Protein AF-A0A3D4IHC8-F1 (afdb_monomer)

Sequence (174 aa):
MIQITGTFLDEITHDIPSQNWGHREWTKDFDAMKAVGINTVILIRAGYDHHCTFDSVVLQKKRRMLPTYTDLVDIFLTEAERCDMQFYFGTYDSGKYWINGDYQAEADLNKAFCDEVMERYGHRKAFNGWYICHEINTFNNGMMQVYEDLSTHLRGLKQQPILISPYIKGVLQF

Structure (mmCIF, N/CA/C/O backbone):
data_AF-A0A3D4IHC8-F1
#
_entry.id   AF-A0A3D4IHC8-F1
#
loop_
_atom_site.group_PDB
_atom_site.id
_atom_site.type_symbol
_atom_site.label_atom_id
_atom_site.label_alt_id
_atom_site.label_comp_id
_atom_site.label_asym_id
_atom_site.label_entity_id
_atom_site.label_seq_id
_atom_site.pdbx_PDB_ins_code
_atom_site.Cartn_x
_atom_site.Cartn_y
_atom_site.Cartn_z
_atom_site.occupancy
_atom_site.B_iso_or_equiv
_atom_site.auth_seq_id
_atom_site.auth_comp_id
_atom_site.auth_asym_id
_atom_site.auth_atom_id
_atom_site.pdbx_PDB_model_num
ATOM 1 N N . MET A 1 1 ? 3.297 9.949 27.266 1.00 63.88 1 MET A N 1
ATOM 2 C CA . MET A 1 1 ? 3.787 8.699 26.646 1.00 63.88 1 MET A CA 1
ATOM 3 C C . MET A 1 1 ? 3.441 8.756 25.173 1.00 63.88 1 MET A C 1
ATOM 5 O O . MET A 1 1 ? 2.313 9.114 24.869 1.00 63.88 1 MET A O 1
ATOM 9 N N . ILE A 1 2 ? 4.397 8.476 24.288 1.00 70.94 2 ILE A N 1
ATOM 10 C CA . ILE A 1 2 ? 4.120 8.318 22.854 1.00 70.94 2 ILE A CA 1
ATOM 11 C C . ILE A 1 2 ? 3.472 6.940 22.685 1.00 70.94 2 ILE A C 1
ATOM 13 O O . ILE A 1 2 ? 4.008 5.957 23.193 1.00 70.94 2 ILE A O 1
ATOM 17 N N . GLN A 1 3 ? 2.304 6.886 22.051 1.00 91.56 3 GLN A N 1
ATOM 18 C CA . GLN A 1 3 ? 1.584 5.646 21.756 1.00 91.56 3 GLN A CA 1
ATOM 19 C C . GLN A 1 3 ? 1.727 5.323 20.270 1.00 91.56 3 GLN A C 1
ATOM 21 O O . GLN A 1 3 ? 1.702 6.225 19.435 1.00 91.56 3 GLN A O 1
ATOM 26 N N . ILE A 1 4 ? 1.877 4.039 19.948 1.00 96.31 4 ILE A N 1
ATOM 27 C CA . ILE A 1 4 ? 1.822 3.557 18.568 1.00 96.31 4 ILE A CA 1
ATOM 28 C C . ILE A 1 4 ? 0.350 3.538 18.157 1.00 96.31 4 ILE A C 1
ATOM 30 O O . ILE A 1 4 ? -0.455 2.858 18.784 1.00 96.31 4 ILE A O 1
ATOM 34 N N . THR A 1 5 ? 0.005 4.292 17.116 1.00 97.81 5 THR A N 1
ATOM 35 C CA . THR A 1 5 ? -1.372 4.396 16.602 1.00 97.81 5 THR A CA 1
ATOM 36 C C . THR A 1 5 ? -1.532 3.807 15.202 1.00 97.81 5 THR A C 1
ATOM 38 O O . THR A 1 5 ? -2.653 3.719 14.703 1.00 97.81 5 THR A O 1
ATOM 41 N N . GLY A 1 6 ? -0.430 3.409 14.564 1.00 97.94 6 GLY A N 1
ATOM 42 C CA . GLY A 1 6 ? -0.415 2.820 13.231 1.00 97.94 6 GLY A CA 1
ATOM 43 C C . GLY A 1 6 ? 0.404 1.538 13.183 1.00 97.94 6 GLY A C 1
ATOM 44 O O . GLY A 1 6 ? 1.422 1.440 13.868 1.00 97.94 6 GLY A O 1
ATOM 45 N N . THR A 1 7 ? -0.027 0.576 12.370 1.00 98.31 7 THR A N 1
ATOM 46 C CA . THR A 1 7 ? 0.720 -0.663 12.108 1.00 98.31 7 THR A CA 1
ATOM 47 C C . THR A 1 7 ? 0.671 -1.041 10.636 1.00 98.31 7 THR A C 1
ATOM 49 O O . THR A 1 7 ? -0.318 -0.781 9.948 1.00 98.31 7 THR A O 1
ATOM 52 N N . PHE A 1 8 ? 1.730 -1.692 10.164 1.00 98.19 8 PHE A N 1
ATOM 53 C CA . PHE A 1 8 ? 1.698 -2.383 8.885 1.00 98.19 8 PHE A CA 1
ATOM 54 C C . PHE A 1 8 ? 0.906 -3.689 8.991 1.00 98.19 8 PHE A C 1
ATOM 56 O O . PHE A 1 8 ? 0.906 -4.346 10.034 1.00 98.19 8 PHE A O 1
ATOM 63 N N . LEU A 1 9 ? 0.256 -4.047 7.888 1.00 97.75 9 LEU A N 1
ATOM 64 C CA . LEU A 1 9 ? -0.231 -5.383 7.577 1.00 97.75 9 LEU A CA 1
ATOM 65 C C . LEU A 1 9 ? 0.775 -5.964 6.578 1.00 97.75 9 LEU A C 1
ATOM 67 O O . LEU A 1 9 ? 0.885 -5.453 5.457 1.00 97.75 9 LEU A O 1
ATOM 71 N N . ASP A 1 10 ? 1.549 -6.966 6.999 1.00 95.00 10 ASP A N 1
ATOM 72 C CA . ASP A 1 10 ? 2.654 -7.522 6.205 1.00 95.00 10 ASP A CA 1
ATOM 73 C C . ASP A 1 10 ? 2.167 -8.509 5.136 1.00 95.00 10 ASP A C 1
ATOM 75 O O . ASP A 1 10 ? 2.468 -9.697 5.139 1.00 95.00 10 ASP A O 1
ATOM 79 N N . GLU A 1 11 ? 1.363 -7.988 4.217 1.00 91.81 11 GLU A N 1
ATOM 80 C CA . GLU A 1 11 ? 0.879 -8.681 3.033 1.00 91.81 11 GLU A CA 1
ATOM 81 C C . GLU A 1 11 ? 1.142 -7.768 1.822 1.00 91.81 11 GLU A C 1
ATOM 83 O O . GLU A 1 11 ? 0.801 -6.588 1.852 1.00 91.81 11 GLU A O 1
ATOM 88 N N . ILE A 1 12 ? 1.777 -8.210 0.740 1.00 87.94 12 ILE A N 1
ATOM 89 C CA . ILE A 1 12 ? 2.532 -9.457 0.591 1.00 87.94 12 ILE A CA 1
ATOM 90 C C . ILE A 1 12 ? 3.886 -9.326 1.294 1.00 87.94 12 ILE A C 1
ATOM 92 O O . ILE A 1 12 ? 4.666 -8.416 1.001 1.00 87.94 12 ILE A O 1
ATOM 96 N N . THR A 1 13 ? 4.174 -10.256 2.195 1.00 82.38 13 THR A N 1
ATOM 97 C CA . THR A 1 13 ? 5.447 -10.315 2.920 1.00 82.38 13 THR A CA 1
ATOM 98 C C . THR A 1 13 ? 6.660 -10.536 2.004 1.00 82.38 13 THR A C 1
ATOM 100 O O . THR A 1 13 ? 6.561 -11.180 0.957 1.00 82.38 13 THR A O 1
ATOM 103 N N . HIS A 1 14 ? 7.815 -9.997 2.401 1.00 80.06 14 HIS A N 1
ATOM 104 C CA . HIS A 1 14 ? 9.099 -10.226 1.729 1.00 80.06 14 HIS A CA 1
ATOM 105 C C . HIS A 1 14 ? 9.890 -11.349 2.421 1.00 80.06 14 HIS A C 1
ATOM 107 O O . HIS A 1 14 ? 10.424 -12.234 1.754 1.00 80.06 14 HIS A O 1
ATOM 113 N N . ASP A 1 15 ? 9.952 -11.336 3.753 1.00 81.50 15 ASP A N 1
ATOM 114 C CA . ASP A 1 15 ? 10.862 -12.169 4.547 1.00 81.50 15 ASP A CA 1
ATOM 115 C C . ASP A 1 15 ? 10.242 -12.752 5.833 1.00 81.50 15 ASP A C 1
ATOM 117 O O . ASP A 1 15 ? 10.896 -13.537 6.526 1.00 81.50 15 ASP A O 1
ATOM 121 N N . ILE A 1 16 ? 8.975 -12.449 6.135 1.00 79.69 16 ILE A N 1
ATOM 122 C CA . ILE A 1 16 ? 8.241 -12.999 7.281 1.00 79.69 16 ILE A CA 1
ATOM 123 C C . ILE A 1 16 ? 7.285 -14.090 6.774 1.00 79.69 16 ILE A C 1
ATOM 125 O O . ILE A 1 16 ? 6.430 -13.828 5.939 1.00 79.69 16 ILE A O 1
ATOM 129 N N . PRO A 1 17 ? 7.367 -15.345 7.248 1.00 77.38 17 PRO A N 1
ATOM 130 C CA . PRO A 1 17 ? 6.448 -16.387 6.795 1.00 77.38 17 PRO A CA 1
ATOM 131 C C . PRO A 1 17 ? 4.975 -16.020 7.035 1.00 77.38 17 PRO A C 1
ATOM 133 O O . PRO A 1 17 ? 4.599 -15.654 8.150 1.00 77.38 17 PRO A O 1
ATOM 136 N N . SER A 1 18 ? 4.131 -16.179 6.008 1.00 85.88 18 SER A N 1
ATOM 137 C CA . SER A 1 18 ? 2.688 -15.949 6.142 1.00 85.88 18 SER A CA 1
ATOM 138 C C . SER A 1 18 ? 2.081 -16.860 7.209 1.00 85.88 18 SER A C 1
ATOM 140 O O . SER A 1 18 ? 2.388 -18.054 7.294 1.00 85.88 18 SER A O 1
ATOM 142 N N . GLN A 1 19 ? 1.155 -16.306 7.991 1.00 87.06 19 GLN A N 1
ATOM 143 C CA . GLN A 1 19 ? 0.416 -17.060 9.001 1.00 87.06 19 GLN A CA 1
ATOM 144 C C . GLN A 1 19 ? -0.784 -17.839 8.428 1.00 87.06 19 GLN A C 1
ATOM 146 O O . GLN A 1 19 ? -1.447 -18.561 9.173 1.00 87.06 19 GLN A O 1
ATOM 151 N N . ASN A 1 20 ? -1.056 -17.736 7.117 1.00 87.94 20 ASN A N 1
ATOM 152 C CA . ASN A 1 20 ? -2.207 -18.352 6.436 1.00 87.94 20 ASN A CA 1
ATOM 153 C C . ASN A 1 20 ? -3.564 -17.960 7.053 1.00 87.94 20 ASN A C 1
ATOM 155 O O . ASN A 1 20 ? -4.462 -18.790 7.210 1.00 87.94 20 ASN A O 1
ATOM 159 N N . TRP A 1 21 ? -3.699 -16.694 7.447 1.00 93.88 21 TRP A N 1
ATOM 160 C CA . TRP A 1 21 ? -4.900 -16.172 8.092 1.00 93.88 21 TRP A CA 1
ATOM 161 C C . TRP A 1 21 ? -6.020 -15.886 7.092 1.00 93.88 21 TRP A C 1
ATOM 163 O O . TRP A 1 21 ? -5.795 -15.328 6.020 1.00 93.88 21 TRP A O 1
ATOM 173 N N . GLY A 1 22 ? -7.246 -16.255 7.470 1.00 92.50 22 GLY A N 1
ATOM 174 C CA . GLY A 1 22 ? -8.464 -15.872 6.762 1.00 92.50 22 GLY A CA 1
ATOM 175 C C . GLY A 1 22 ? -9.228 -14.782 7.512 1.00 92.50 22 GLY A C 1
ATOM 176 O O . GLY A 1 22 ? -8.719 -14.174 8.452 1.00 92.50 22 GLY A O 1
ATOM 177 N N . HIS A 1 23 ? -10.490 -14.571 7.129 1.00 95.94 23 HIS A N 1
ATOM 178 C CA . HIS A 1 23 ? -11.363 -13.568 7.753 1.00 95.94 23 HIS A CA 1
ATOM 179 C C . HIS A 1 23 ? -11.371 -13.653 9.284 1.00 95.94 23 HIS A C 1
ATOM 181 O O . HIS A 1 23 ? -11.191 -12.649 9.956 1.00 95.94 23 HIS A O 1
ATOM 187 N N . ARG A 1 24 ? -11.541 -14.856 9.849 1.00 97.56 24 ARG A N 1
ATOM 188 C CA . ARG A 1 24 ? -11.713 -15.035 11.298 1.00 97.56 24 ARG A CA 1
ATOM 189 C C . ARG A 1 24 ? -10.494 -14.579 12.096 1.00 97.56 24 ARG A C 1
ATOM 191 O O . ARG A 1 24 ? -10.649 -14.032 13.185 1.00 97.56 24 ARG A O 1
ATOM 198 N N . GLU A 1 25 ? -9.299 -14.876 11.605 1.00 98.25 25 GLU A N 1
ATOM 199 C CA . GLU A 1 25 ? -8.052 -14.497 12.257 1.00 98.25 25 GLU A CA 1
ATOM 200 C C . GLU A 1 25 ? -7.819 -12.987 12.122 1.00 98.25 25 GLU A C 1
ATOM 202 O O . GLU A 1 25 ? -7.573 -12.332 13.132 1.00 98.25 25 GLU A O 1
ATOM 207 N N . TRP A 1 26 ? -8.041 -12.416 10.933 1.00 97.94 26 TRP A N 1
ATOM 208 C CA . TRP A 1 26 ? -7.934 -10.970 10.717 1.00 97.94 26 TRP A CA 1
ATOM 209 C C . TRP A 1 26 ? -8.941 -10.156 11.533 1.00 97.94 26 TRP A C 1
ATOM 211 O O . TRP A 1 26 ? -8.553 -9.161 12.137 1.00 97.94 26 TRP A O 1
ATOM 221 N N . THR A 1 27 ? -10.199 -10.592 11.653 1.00 98.62 27 THR A N 1
ATOM 222 C CA . THR A 1 27 ? -11.189 -9.923 12.516 1.00 9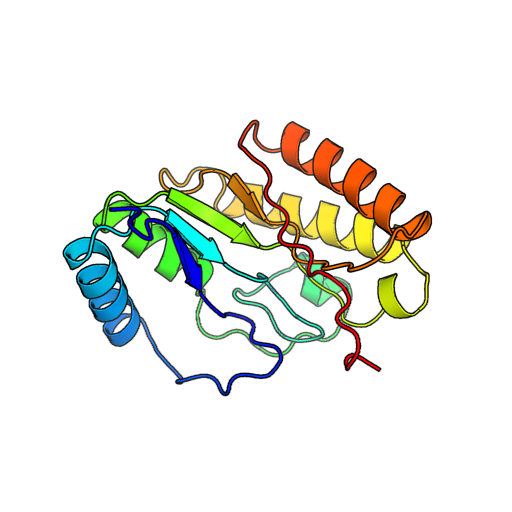8.62 27 THR A CA 1
ATOM 223 C C . THR A 1 27 ? -10.686 -9.827 13.961 1.00 98.62 27 THR A C 1
ATOM 225 O O . THR A 1 27 ? -10.764 -8.762 14.574 1.00 98.62 27 THR A O 1
ATOM 228 N N . LYS A 1 28 ? -10.118 -10.917 14.502 1.00 98.50 28 LYS A N 1
ATOM 229 C CA . LYS A 1 28 ? -9.566 -10.935 15.869 1.00 98.50 28 LYS A CA 1
ATOM 230 C C . LYS A 1 28 ? -8.364 -10.009 16.019 1.00 98.50 28 LYS A C 1
ATOM 232 O O . LYS A 1 28 ? -8.214 -9.383 17.066 1.00 98.50 28 LYS A O 1
ATOM 237 N N . ASP A 1 29 ? -7.517 -9.936 15.001 1.00 98.44 29 ASP A N 1
ATOM 238 C CA . ASP A 1 29 ? -6.330 -9.087 15.032 1.00 98.44 29 ASP A CA 1
ATOM 239 C C . ASP A 1 29 ? -6.712 -7.599 14.973 1.00 98.44 29 ASP A C 1
ATOM 241 O O . ASP A 1 29 ? -6.225 -6.800 15.771 1.00 98.44 29 ASP A O 1
ATOM 245 N N . PHE A 1 30 ? -7.697 -7.231 14.145 1.00 98.69 30 PHE A N 1
ATOM 246 C CA . PHE A 1 30 ? -8.264 -5.878 14.118 1.00 98.69 30 PHE A CA 1
ATOM 247 C C . PHE A 1 30 ? -8.967 -5.501 15.434 1.00 98.69 30 PHE A C 1
ATOM 249 O O . PHE A 1 30 ? -8.857 -4.355 15.880 1.00 98.69 30 PHE A O 1
ATOM 256 N N . ASP A 1 31 ? -9.650 -6.444 16.094 1.00 98.69 31 ASP A N 1
ATOM 257 C CA . ASP A 1 31 ? -10.208 -6.228 17.437 1.00 98.69 31 ASP A CA 1
ATOM 258 C C . ASP A 1 31 ? -9.100 -5.940 18.462 1.00 98.69 31 ASP A C 1
ATOM 260 O O . ASP A 1 31 ? -9.217 -5.012 19.270 1.00 98.69 31 ASP A O 1
ATOM 264 N N . ALA A 1 32 ? -8.000 -6.698 18.411 1.00 98.50 32 AL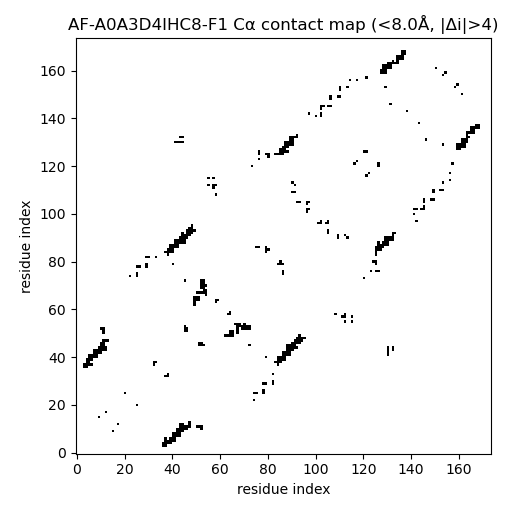A A N 1
ATOM 265 C CA . ALA A 1 32 ? -6.848 -6.500 19.285 1.00 98.50 32 ALA A CA 1
ATOM 266 C C . ALA A 1 32 ? -6.158 -5.150 19.026 1.00 98.50 32 ALA A C 1
ATOM 268 O O . ALA A 1 32 ? -5.892 -4.408 19.974 1.00 98.50 32 ALA A O 1
ATOM 269 N N . MET A 1 33 ? -5.942 -4.791 17.756 1.00 98.50 33 MET A N 1
ATOM 270 C CA . MET A 1 33 ? -5.428 -3.485 17.332 1.00 98.50 33 MET A CA 1
ATOM 271 C C . MET A 1 33 ? -6.291 -2.342 17.886 1.00 98.50 33 MET A C 1
ATOM 273 O O . MET A 1 33 ? -5.773 -1.411 18.509 1.00 98.50 33 MET A O 1
ATOM 277 N N . LYS A 1 34 ? -7.620 -2.427 17.729 1.00 98.31 34 LYS A N 1
ATOM 278 C CA . LYS A 1 34 ? -8.561 -1.424 18.250 1.00 98.31 34 LYS A CA 1
ATOM 279 C C . LYS A 1 34 ? -8.450 -1.293 19.769 1.00 98.31 34 LYS A C 1
ATOM 281 O O . LYS A 1 34 ? -8.416 -0.175 20.282 1.00 98.31 34 LYS A O 1
ATOM 286 N N . ALA A 1 35 ? -8.368 -2.417 20.484 1.00 97.94 35 ALA A N 1
ATOM 287 C CA . ALA A 1 35 ? -8.299 -2.448 21.943 1.00 97.94 35 ALA A CA 1
ATOM 288 C C . ALA A 1 35 ? -7.049 -1.751 22.509 1.00 97.94 35 ALA A C 1
ATOM 290 O O . ALA A 1 35 ? -7.109 -1.192 23.604 1.00 97.94 35 ALA A O 1
ATOM 291 N N . VAL A 1 36 ? -5.936 -1.747 21.766 1.00 97.12 36 VAL A N 1
ATOM 292 C CA . VAL A 1 36 ? -4.685 -1.080 22.176 1.00 97.12 36 VAL A CA 1
ATOM 293 C C . VAL A 1 36 ? -4.539 0.347 21.633 1.00 97.12 36 VAL A C 1
ATOM 295 O O . VAL A 1 36 ? -3.547 1.011 21.925 1.00 97.12 36 VAL A O 1
ATOM 298 N N . GLY A 1 37 ? -5.530 0.845 20.886 1.00 97.44 37 GLY A N 1
ATOM 299 C CA . GLY A 1 37 ? -5.568 2.225 20.391 1.00 97.44 37 GLY A CA 1
ATOM 300 C C . GLY A 1 37 ? -4.981 2.440 18.993 1.00 97.44 37 GLY A C 1
ATOM 301 O O . GLY A 1 37 ? -4.766 3.589 18.602 1.00 97.44 37 GLY A O 1
ATOM 302 N N . ILE A 1 38 ? -4.748 1.377 18.218 1.00 98.50 38 ILE A N 1
ATOM 303 C CA . ILE A 1 38 ? -4.419 1.504 16.792 1.00 98.50 38 ILE A CA 1
ATOM 304 C C . ILE A 1 38 ? -5.645 2.065 16.065 1.00 98.50 38 ILE A C 1
ATOM 306 O O . ILE A 1 38 ? -6.773 1.604 16.252 1.00 98.50 38 ILE A O 1
ATOM 310 N N . ASN A 1 39 ? -5.417 3.068 15.225 1.00 98.38 39 ASN A N 1
ATOM 311 C CA . ASN A 1 39 ? -6.442 3.698 14.398 1.00 98.38 39 ASN A CA 1
ATOM 312 C C . ASN A 1 39 ? -6.051 3.772 12.916 1.00 98.38 39 ASN A C 1
ATOM 314 O O . ASN A 1 39 ? -6.838 4.258 12.109 1.00 98.38 39 ASN A O 1
ATOM 318 N N . THR A 1 40 ? -4.850 3.312 12.561 1.00 98.81 40 THR A N 1
ATOM 319 C CA . THR A 1 40 ? -4.330 3.327 11.194 1.00 98.81 40 THR A CA 1
ATOM 320 C C . THR A 1 40 ? -3.712 1.975 10.863 1.00 98.81 40 THR A C 1
ATOM 322 O O . THR A 1 40 ? -2.873 1.468 11.606 1.00 98.81 40 THR A O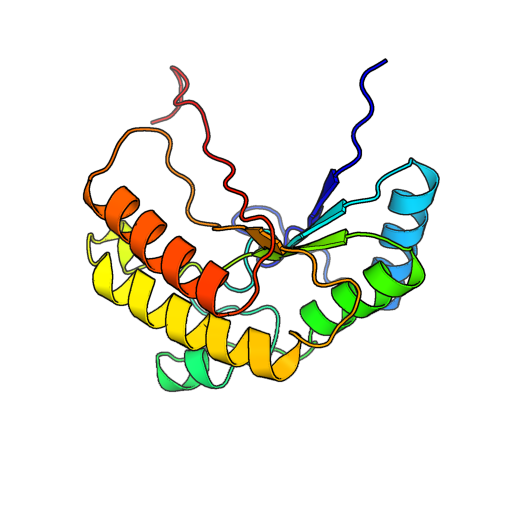 1
ATOM 325 N N . VAL A 1 41 ? -4.096 1.406 9.728 1.00 98.81 41 VAL A N 1
ATOM 326 C CA . VAL A 1 41 ? -3.508 0.182 9.183 1.00 98.81 41 VAL A CA 1
ATOM 327 C C . VAL A 1 41 ? -2.964 0.467 7.789 1.00 98.81 41 VAL A C 1
ATOM 329 O O . VAL A 1 41 ? -3.605 1.144 6.984 1.00 98.81 41 VAL A O 1
ATOM 332 N N . ILE A 1 42 ? -1.753 -0.006 7.514 1.00 98.81 42 ILE A N 1
ATOM 333 C CA . ILE A 1 42 ? -1.057 0.233 6.250 1.00 98.81 42 ILE A CA 1
ATOM 334 C C . ILE A 1 42 ? -0.764 -1.115 5.606 1.00 98.81 42 ILE A C 1
ATOM 336 O O . ILE A 1 42 ? 0.023 -1.893 6.135 1.00 98.81 42 ILE A O 1
ATOM 340 N N . LEU A 1 43 ? -1.373 -1.399 4.458 1.00 98.50 43 LEU A N 1
ATOM 341 C CA . LEU A 1 43 ? -0.959 -2.538 3.648 1.00 98.50 43 LEU A CA 1
ATOM 342 C C . LEU A 1 43 ? 0.453 -2.263 3.129 1.00 98.50 43 LEU A C 1
ATOM 344 O O . LEU A 1 43 ? 0.646 -1.262 2.445 1.00 98.50 43 LEU A O 1
ATOM 348 N N . ILE A 1 44 ? 1.435 -3.105 3.458 1.00 97.50 44 ILE A N 1
ATOM 349 C CA . ILE A 1 44 ? 2.831 -2.794 3.121 1.00 97.50 44 ILE A CA 1
ATOM 350 C C . ILE A 1 44 ? 3.081 -2.849 1.607 1.00 97.50 44 ILE A C 1
ATOM 352 O O . ILE A 1 44 ? 3.760 -1.986 1.065 1.00 97.50 44 ILE A O 1
ATOM 356 N N . ARG A 1 45 ? 2.498 -3.813 0.886 1.00 96.06 45 ARG A N 1
ATOM 357 C CA . ARG A 1 45 ? 2.550 -3.863 -0.584 1.00 96.06 45 ARG A CA 1
ATOM 358 C C . ARG A 1 45 ? 1.430 -4.735 -1.127 1.00 96.06 45 ARG A C 1
ATOM 360 O O . ARG A 1 45 ? 1.365 -5.920 -0.831 1.00 96.06 45 ARG A O 1
ATOM 367 N N . ALA A 1 46 ? 0.558 -4.201 -1.975 1.00 96.25 46 ALA A N 1
ATOM 368 C CA . ALA A 1 46 ? -0.552 -4.988 -2.520 1.00 96.25 46 ALA A CA 1
ATOM 369 C C . ALA A 1 46 ? -0.114 -6.081 -3.508 1.00 96.25 46 ALA A C 1
ATOM 371 O O . ALA A 1 46 ? -0.900 -6.947 -3.889 1.00 96.25 46 ALA A O 1
ATOM 372 N N . GLY A 1 47 ? 1.150 -6.092 -3.909 1.00 94.94 47 GLY A N 1
ATOM 373 C CA . GLY A 1 47 ? 1.751 -7.260 -4.524 1.00 94.94 47 GLY A CA 1
ATOM 374 C C . GLY A 1 47 ? 3.263 -7.163 -4.544 1.00 94.94 47 GLY A C 1
ATOM 375 O O . GLY A 1 47 ? 3.834 -6.075 -4.455 1.00 94.94 47 GLY A O 1
ATOM 376 N N . TYR A 1 48 ? 3.882 -8.330 -4.650 1.00 94.81 48 TYR A N 1
ATOM 377 C CA . TYR A 1 48 ? 5.321 -8.484 -4.743 1.00 94.81 48 TYR A CA 1
ATOM 378 C C . TYR A 1 48 ? 5.637 -9.575 -5.755 1.00 94.81 48 TYR A C 1
ATOM 380 O O . TYR A 1 48 ? 5.148 -10.703 -5.646 1.00 94.81 48 TYR A O 1
ATOM 388 N N . ASP A 1 49 ? 6.427 -9.226 -6.763 1.00 93.56 49 ASP A N 1
ATOM 389 C CA . ASP A 1 49 ? 6.780 -10.120 -7.856 1.00 93.56 49 ASP A CA 1
ATOM 390 C C . ASP A 1 49 ? 5.530 -10.768 -8.499 1.00 93.56 49 ASP A C 1
ATOM 392 O O . ASP A 1 49 ? 4.735 -10.080 -9.144 1.00 93.56 49 ASP A O 1
ATOM 396 N N . HIS A 1 50 ? 5.325 -12.078 -8.359 1.00 94.50 50 HIS A N 1
ATOM 397 C CA . HIS A 1 50 ? 4.182 -12.798 -8.935 1.00 94.50 50 HIS A CA 1
ATOM 398 C C . HIS A 1 50 ? 3.018 -13.039 -7.954 1.00 94.50 50 HIS A C 1
ATOM 400 O O . HIS A 1 50 ? 2.085 -13.772 -8.290 1.00 94.50 50 HIS A O 1
ATOM 406 N N . HIS A 1 51 ? 3.049 -12.420 -6.771 1.00 94.94 51 HIS A N 1
ATOM 407 C CA . HIS A 1 51 ? 1.990 -12.466 -5.760 1.00 94.94 51 HIS A CA 1
ATOM 408 C C . HIS A 1 51 ? 1.203 -11.150 -5.707 1.00 94.94 51 HIS A C 1
ATOM 410 O O . HIS A 1 51 ? 1.760 -10.073 -5.924 1.00 94.94 51 HIS A O 1
ATOM 416 N N . CYS A 1 52 ? -0.089 -11.226 -5.382 1.00 96.19 52 CYS A N 1
ATOM 417 C CA . CYS A 1 52 ? -0.954 -10.061 -5.191 1.00 96.19 52 CYS A CA 1
ATOM 418 C C . CYS A 1 52 ? -2.021 -10.345 -4.127 1.00 96.19 52 CYS A C 1
ATOM 420 O O . CYS A 1 52 ? -2.473 -11.483 -3.983 1.00 96.19 52 CYS A O 1
ATOM 422 N N . THR A 1 53 ? -2.425 -9.310 -3.393 1.00 96.94 53 THR A N 1
ATOM 423 C CA . THR A 1 53 ? -3.421 -9.368 -2.313 1.00 96.94 53 THR A CA 1
ATOM 424 C C . THR A 1 53 ? -4.857 -9.504 -2.814 1.00 96.94 53 THR A C 1
ATOM 426 O O . THR A 1 53 ? -5.751 -9.782 -2.021 1.00 96.94 53 THR A O 1
ATOM 429 N N . PHE A 1 54 ? -5.083 -9.339 -4.118 1.00 97.50 54 PHE A N 1
ATOM 430 C CA . PHE A 1 54 ? -6.355 -9.581 -4.793 1.00 97.50 54 PHE A CA 1
ATOM 431 C C . PHE A 1 54 ? -6.118 -10.032 -6.241 1.00 97.50 54 PHE A C 1
ATOM 433 O O . PHE A 1 54 ? -5.002 -9.965 -6.759 1.00 97.50 54 PHE A O 1
ATOM 440 N N . ASP A 1 55 ? -7.170 -10.492 -6.917 1.00 96.75 55 ASP A N 1
ATOM 441 C CA . ASP A 1 55 ? -7.070 -10.963 -8.300 1.00 96.75 55 ASP A CA 1
ATOM 442 C C . ASP A 1 55 ? -7.042 -9.792 -9.307 1.00 96.75 55 ASP A C 1
ATOM 444 O O . ASP A 1 55 ? -8.083 -9.350 -9.808 1.00 96.75 55 ASP A O 1
ATOM 448 N N . SER A 1 56 ? -5.849 -9.228 -9.541 1.00 97.62 56 SER A N 1
ATOM 449 C CA . SER A 1 56 ? -5.633 -8.068 -10.424 1.00 97.62 56 SER A CA 1
ATOM 450 C C . SER A 1 56 ? -5.585 -8.445 -11.905 1.00 97.62 56 SER A C 1
ATOM 452 O O . SER A 1 56 ? -4.685 -9.153 -12.366 1.00 97.62 56 SER A O 1
ATOM 454 N N . VAL A 1 57 ? -6.494 -7.866 -12.691 1.00 97.12 57 VAL A N 1
ATOM 455 C CA . VAL A 1 57 ? -6.539 -8.036 -14.149 1.00 97.12 57 VAL A CA 1
ATOM 456 C C . VAL A 1 57 ? -5.362 -7.322 -14.814 1.00 97.12 57 VAL A C 1
ATOM 458 O O . VAL A 1 57 ? -4.834 -7.802 -15.822 1.00 97.12 57 VAL A O 1
ATOM 461 N N . VAL A 1 58 ? -4.932 -6.179 -14.269 1.00 97.44 58 VAL A N 1
ATOM 462 C CA . VAL A 1 58 ? -3.790 -5.425 -14.802 1.00 97.44 58 VAL A CA 1
ATOM 463 C C . VAL A 1 58 ? -2.505 -6.240 -14.686 1.00 97.44 58 VAL A C 1
ATOM 465 O O . VAL A 1 58 ? -1.794 -6.400 -15.683 1.00 97.44 58 VAL A O 1
ATOM 468 N N . LEU A 1 59 ? -2.228 -6.807 -13.509 1.00 96.44 59 LEU A N 1
ATOM 469 C CA . LEU A 1 59 ? -1.019 -7.599 -13.289 1.00 96.44 59 LEU A CA 1
ATOM 470 C C . LEU A 1 59 ? -1.042 -8.906 -14.092 1.00 96.44 59 LEU A C 1
ATOM 472 O O . LEU A 1 59 ? -0.046 -9.226 -14.744 1.00 96.44 59 LEU A O 1
ATOM 476 N N . GLN A 1 60 ? -2.182 -9.608 -14.147 1.00 95.56 60 GLN A N 1
ATOM 477 C CA . GLN A 1 60 ? -2.340 -10.827 -14.957 1.00 95.56 60 GLN A CA 1
ATOM 478 C C . GLN A 1 60 ? -2.049 -10.606 -16.451 1.00 95.56 60 GLN A C 1
ATOM 480 O O . GLN A 1 60 ? -1.472 -11.471 -17.110 1.00 95.56 60 GLN A O 1
ATOM 485 N N . LYS A 1 61 ? -2.424 -9.446 -17.009 1.00 95.25 61 LYS A N 1
ATOM 486 C CA . LYS A 1 61 ? -2.130 -9.106 -18.415 1.00 95.25 61 LYS A CA 1
ATOM 487 C C . LYS A 1 61 ? -0.646 -8.847 -18.666 1.00 95.25 61 LYS A C 1
ATOM 489 O O . LYS A 1 61 ? -0.188 -8.972 -19.799 1.00 95.25 61 LYS A O 1
ATOM 494 N N . LYS A 1 62 ? 0.094 -8.429 -17.638 1.00 90.44 62 LYS A N 1
ATOM 495 C CA . LYS A 1 62 ? 1.500 -8.017 -17.745 1.00 90.44 62 LYS A CA 1
ATOM 496 C C . LYS A 1 62 ? 2.466 -9.152 -17.432 1.00 90.44 62 LYS A C 1
ATOM 498 O O . LYS A 1 62 ? 3.562 -9.177 -17.988 1.00 90.44 62 LYS A O 1
ATOM 503 N N . ARG A 1 63 ? 2.077 -10.089 -16.566 1.00 89.56 63 ARG A N 1
ATOM 504 C CA . ARG A 1 63 ? 2.894 -11.241 -16.179 1.00 89.56 63 ARG A CA 1
ATOM 505 C C . ARG A 1 63 ? 2.035 -12.393 -15.663 1.00 89.56 63 ARG A C 1
ATOM 507 O O . ARG A 1 63 ? 0.885 -12.219 -15.278 1.00 89.56 63 ARG A O 1
ATOM 514 N N . ARG A 1 64 ? 2.629 -13.585 -15.601 1.00 93.12 64 ARG A N 1
ATOM 515 C CA . ARG A 1 64 ? 1.999 -14.756 -14.984 1.00 93.12 64 ARG A CA 1
ATOM 516 C C . ARG A 1 64 ? 1.956 -14.579 -13.463 1.00 93.12 64 ARG A C 1
ATOM 518 O O . ARG A 1 64 ? 2.963 -14.808 -12.798 1.00 93.12 64 ARG A O 1
ATOM 525 N N . MET A 1 65 ? 0.802 -14.166 -12.952 1.00 95.81 65 MET A N 1
ATOM 526 C CA . MET A 1 65 ? 0.528 -14.088 -11.517 1.00 95.81 65 MET A CA 1
ATOM 527 C C . MET A 1 65 ? 0.154 -15.464 -10.965 1.00 95.81 65 MET A C 1
ATOM 529 O O . MET A 1 65 ? -0.406 -16.302 -11.682 1.00 95.81 65 MET A O 1
ATOM 533 N N . LEU A 1 66 ? 0.474 -15.704 -9.696 1.00 94.56 66 LEU A N 1
ATOM 534 C CA . LEU A 1 66 ? -0.106 -16.821 -8.961 1.00 94.56 66 LEU A CA 1
ATOM 535 C C . LEU A 1 66 ? -1.584 -16.545 -8.669 1.00 94.56 66 LEU A C 1
ATOM 537 O O . LEU A 1 66 ? -1.976 -15.384 -8.551 1.00 94.56 66 LEU A O 1
ATOM 541 N N . PRO A 1 67 ? -2.410 -17.598 -8.566 1.00 91.50 67 PRO A N 1
ATOM 542 C CA . PRO A 1 67 ? -3.819 -17.435 -8.254 1.00 91.50 67 PRO A CA 1
ATOM 543 C C . PRO A 1 67 ? -3.996 -16.847 -6.852 1.00 91.50 67 PRO A C 1
ATOM 545 O O . PRO A 1 67 ? -3.463 -17.380 -5.875 1.00 91.50 67 PRO A O 1
ATOM 548 N N . THR A 1 68 ? -4.797 -15.789 -6.764 1.00 92.12 68 THR A N 1
ATOM 549 C CA . THR A 1 68 ? -5.222 -15.199 -5.496 1.00 92.12 68 THR A CA 1
ATOM 550 C C . THR A 1 68 ? -6.636 -15.675 -5.180 1.00 92.12 68 THR A C 1
ATOM 552 O O . THR A 1 68 ? -7.586 -15.345 -5.882 1.00 92.12 68 THR A O 1
ATOM 555 N N . TYR A 1 69 ? -6.777 -16.487 -4.132 1.00 90.56 69 TYR A N 1
ATOM 556 C CA . TYR A 1 69 ? -8.063 -17.093 -3.754 1.00 90.56 69 TYR A CA 1
ATOM 557 C C . TYR A 1 69 ? -8.891 -16.232 -2.796 1.00 90.56 69 TYR A C 1
ATOM 559 O O . TYR A 1 69 ? -10.096 -16.437 -2.673 1.00 90.56 69 TYR A O 1
ATOM 567 N N . THR A 1 70 ? -8.241 -15.283 -2.126 1.00 94.25 70 THR A N 1
ATOM 568 C CA . THR A 1 70 ? -8.848 -14.408 -1.126 1.00 94.25 70 THR A CA 1
ATOM 569 C C . THR A 1 70 ? -8.478 -12.974 -1.452 1.00 94.25 70 THR A C 1
ATOM 571 O O . THR A 1 70 ? -7.299 -12.665 -1.595 1.00 94.25 70 THR A O 1
ATOM 574 N N . ASP A 1 71 ? -9.477 -12.103 -1.540 1.00 97.31 71 ASP A N 1
ATOM 575 C CA . ASP A 1 71 ? -9.265 -10.665 -1.656 1.00 97.31 71 ASP A CA 1
ATOM 576 C C . ASP A 1 71 ? -8.956 -10.084 -0.269 1.00 97.31 71 ASP A C 1
ATOM 578 O O . ASP A 1 71 ? -9.850 -9.738 0.502 1.00 97.31 71 ASP A O 1
ATOM 582 N N . LEU A 1 72 ? -7.670 -10.025 0.077 1.00 97.69 72 LEU A N 1
ATOM 583 C CA . LEU A 1 72 ? -7.216 -9.483 1.357 1.00 97.69 72 LEU A CA 1
ATOM 584 C C . LEU A 1 72 ? -7.507 -7.983 1.470 1.00 97.69 72 LEU A C 1
ATOM 586 O O . LEU A 1 72 ? -7.741 -7.491 2.570 1.00 97.69 72 LEU A O 1
ATOM 590 N N . VAL A 1 73 ? -7.533 -7.252 0.351 1.00 98.38 73 VAL A N 1
ATOM 591 C CA . VAL A 1 73 ? -7.840 -5.815 0.349 1.00 98.38 73 VAL A CA 1
ATOM 592 C C . VAL A 1 73 ? -9.281 -5.589 0.792 1.00 98.38 73 VAL A C 1
ATOM 594 O O . VAL A 1 73 ? -9.531 -4.722 1.631 1.00 98.38 73 VAL A O 1
ATOM 597 N N . ASP A 1 74 ? -10.219 -6.398 0.297 1.00 98.44 74 ASP A N 1
ATOM 598 C CA . ASP A 1 74 ? -11.613 -6.337 0.733 1.00 98.44 74 ASP A CA 1
ATOM 599 C C . ASP A 1 74 ? -11.781 -6.696 2.219 1.00 98.44 74 ASP A C 1
ATOM 601 O O . ASP A 1 74 ? -12.525 -6.017 2.936 1.00 98.44 74 ASP A O 1
ATOM 605 N N . ILE A 1 75 ? -11.038 -7.695 2.713 1.00 98.31 75 ILE A N 1
ATOM 606 C CA . ILE A 1 75 ? -10.999 -8.031 4.146 1.00 98.31 75 ILE A CA 1
ATOM 607 C C . ILE A 1 75 ? -10.523 -6.829 4.958 1.00 98.31 75 ILE A C 1
ATOM 609 O O . ILE A 1 75 ? -11.214 -6.399 5.880 1.00 98.31 75 ILE A O 1
ATOM 613 N N . PHE A 1 76 ? -9.372 -6.256 4.609 1.00 98.69 76 PHE A N 1
ATOM 614 C CA . PHE A 1 76 ? -8.778 -5.163 5.375 1.00 98.69 76 PHE A CA 1
ATOM 615 C C . PHE A 1 76 ? -9.629 -3.903 5.354 1.00 98.69 76 PHE A C 1
ATOM 617 O O . PHE A 1 76 ? -9.774 -3.260 6.389 1.00 98.69 76 PHE A O 1
ATOM 624 N N . LEU A 1 77 ? -10.238 -3.561 4.218 1.00 98.81 77 LEU A N 1
ATOM 625 C CA . LEU A 1 77 ? -11.152 -2.424 4.135 1.00 98.81 77 LEU A CA 1
ATOM 626 C C . LEU A 1 77 ? -12.423 -2.663 4.954 1.00 98.81 77 LEU A C 1
ATOM 628 O O . LEU A 1 77 ? -12.855 -1.757 5.662 1.00 98.81 77 LEU A O 1
ATOM 632 N N . THR A 1 78 ? -12.991 -3.873 4.913 1.00 98.69 78 THR A N 1
ATOM 633 C CA . THR A 1 78 ? -14.165 -4.235 5.725 1.00 98.69 78 THR A CA 1
ATOM 634 C C . THR A 1 78 ? -13.868 -4.129 7.218 1.00 98.69 78 THR A C 1
ATOM 636 O O . THR A 1 78 ? -14.627 -3.508 7.964 1.00 98.69 78 THR A O 1
ATOM 639 N N . GLU A 1 79 ? -12.753 -4.706 7.664 1.00 98.75 79 GLU A N 1
ATOM 640 C CA . GLU A 1 79 ? -12.358 -4.684 9.072 1.00 98.75 79 GLU A CA 1
ATOM 641 C C . GLU A 1 79 ? -11.947 -3.278 9.526 1.00 98.75 79 GLU A C 1
ATOM 643 O O . GLU A 1 79 ? -12.313 -2.857 10.624 1.00 98.75 79 GLU A O 1
ATOM 648 N N . ALA A 1 80 ? -11.282 -2.497 8.669 1.00 98.81 80 ALA A N 1
ATOM 649 C CA . ALA A 1 80 ? -10.971 -1.100 8.953 1.00 98.81 80 ALA A CA 1
ATOM 650 C C . ALA A 1 80 ? -12.244 -0.252 9.095 1.00 98.81 80 ALA A C 1
ATOM 652 O O . ALA A 1 80 ? -12.344 0.537 10.030 1.00 98.81 80 ALA A O 1
ATOM 653 N N . GLU A 1 81 ? -13.255 -0.442 8.242 1.00 98.75 81 GLU A N 1
ATOM 654 C CA . GLU A 1 81 ? -14.550 0.237 8.384 1.00 98.75 81 GLU A CA 1
ATOM 655 C C . GLU A 1 81 ? -15.263 -0.163 9.683 1.00 98.75 81 GLU A C 1
ATOM 657 O O . GLU A 1 81 ? -15.753 0.708 10.407 1.00 98.75 81 GLU A O 1
ATOM 662 N N . ARG A 1 82 ? -15.283 -1.462 10.015 1.00 98.69 82 ARG A N 1
ATOM 663 C CA . ARG A 1 82 ? -15.887 -1.986 11.252 1.00 98.69 82 ARG A CA 1
ATOM 664 C C . ARG A 1 82 ? -15.207 -1.429 12.502 1.00 98.69 82 ARG A C 1
ATOM 666 O O . ARG A 1 82 ? -15.881 -1.091 13.475 1.00 98.69 82 ARG A O 1
ATOM 673 N N . CYS A 1 83 ? -13.882 -1.327 12.470 1.00 98.62 83 CYS A N 1
ATOM 674 C CA . CYS A 1 83 ? -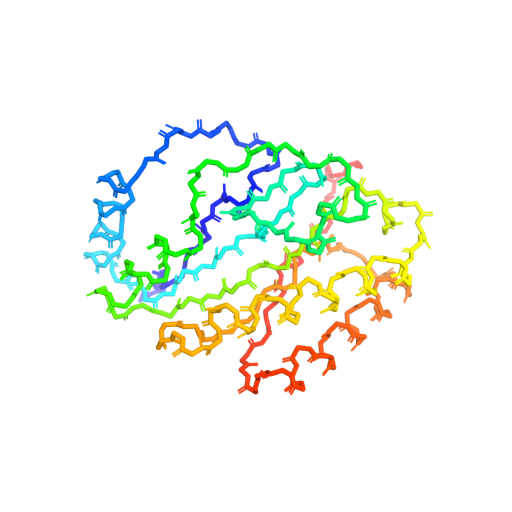13.070 -0.824 13.568 1.00 98.62 83 CYS A CA 1
ATOM 675 C C . CYS A 1 83 ? -12.843 0.692 13.517 1.00 98.62 83 CYS A C 1
ATOM 677 O O . CYS A 1 83 ? -12.115 1.197 14.366 1.00 98.62 83 CYS A O 1
ATOM 679 N N . ASP A 1 84 ? -13.452 1.440 12.591 1.00 98.44 84 ASP A N 1
ATOM 680 C CA . ASP A 1 84 ? -13.229 2.886 12.408 1.00 98.44 84 ASP A CA 1
ATOM 681 C C . ASP A 1 84 ? -11.728 3.248 12.338 1.00 98.44 84 ASP A C 1
ATOM 683 O O . ASP A 1 84 ? -11.232 4.128 13.043 1.00 98.44 84 ASP A O 1
ATOM 687 N N . MET A 1 85 ? -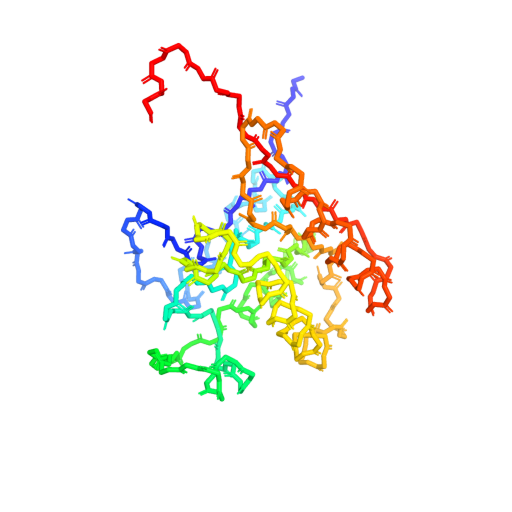10.985 2.483 11.536 1.00 98.75 85 MET A N 1
ATOM 688 C CA . MET A 1 85 ? -9.563 2.668 11.255 1.00 98.75 85 MET A CA 1
ATOM 689 C C . MET A 1 85 ? -9.361 3.257 9.859 1.00 98.75 85 MET A C 1
ATOM 691 O O . MET A 1 85 ? -10.139 3.020 8.936 1.00 98.75 85 MET A O 1
ATOM 695 N N . GLN A 1 86 ? -8.269 3.997 9.697 1.00 98.75 86 GLN A N 1
ATOM 696 C CA . GLN A 1 86 ? -7.818 4.510 8.411 1.00 98.75 86 GLN A CA 1
ATOM 697 C C . GLN A 1 86 ? -6.965 3.457 7.712 1.00 98.75 86 GLN A C 1
ATOM 699 O O . GLN A 1 86 ? -5.978 2.988 8.278 1.00 98.75 86 GLN A O 1
ATOM 704 N N . PHE A 1 87 ? -7.326 3.104 6.483 1.00 98.81 87 PHE A N 1
ATOM 705 C CA . PHE A 1 87 ? -6.584 2.152 5.668 1.00 98.81 87 PHE A CA 1
ATOM 706 C C . PHE A 1 87 ? -5.737 2.878 4.619 1.00 98.81 87 PHE A C 1
ATOM 708 O O . PHE A 1 87 ? -6.252 3.684 3.835 1.00 98.81 87 PHE A O 1
ATOM 715 N N . TYR A 1 88 ? -4.444 2.559 4.593 1.00 98.81 88 TYR A N 1
ATOM 716 C CA . TYR A 1 88 ? -3.493 3.021 3.586 1.00 98.81 88 TYR A CA 1
ATOM 717 C C . TYR A 1 88 ? -3.110 1.870 2.663 1.00 98.81 88 TYR A C 1
ATOM 719 O O . TYR A 1 88 ? -2.633 0.829 3.115 1.00 98.81 88 TYR A O 1
ATOM 727 N N . PHE A 1 89 ? -3.304 2.073 1.363 1.00 98.75 89 PHE A N 1
ATOM 728 C CA . PHE A 1 89 ? -3.034 1.060 0.354 1.00 98.75 89 PHE A CA 1
ATOM 729 C C . PHE A 1 89 ? -1.571 1.108 -0.100 1.00 98.75 89 PHE A C 1
ATOM 731 O O . PHE A 1 89 ? -1.133 2.106 -0.678 1.00 98.75 89 PHE A O 1
ATOM 738 N N . GLY A 1 90 ? -0.831 0.025 0.136 1.00 98.38 90 GLY A N 1
ATOM 739 C CA . GLY A 1 90 ? 0.520 -0.175 -0.381 1.00 98.38 90 GLY A CA 1
ATOM 740 C C . GLY A 1 90 ? 0.526 -0.455 -1.874 1.00 98.38 90 GLY A C 1
ATOM 741 O O . GLY A 1 90 ? -0.209 -1.324 -2.338 1.00 98.38 90 GLY A O 1
ATOM 742 N N . THR A 1 91 ? 1.372 0.244 -2.623 1.00 97.62 91 THR A N 1
ATOM 743 C CA . THR A 1 91 ? 1.552 0.023 -4.064 1.00 97.62 91 THR A CA 1
ATOM 744 C C . THR A 1 91 ? 2.120 -1.371 -4.376 1.00 97.62 91 THR A C 1
ATOM 746 O O . THR A 1 91 ? 2.331 -2.203 -3.491 1.00 97.62 91 THR A O 1
ATOM 749 N N . TYR A 1 92 ? 2.329 -1.656 -5.657 1.00 96.69 92 TYR A N 1
ATOM 750 C CA . TYR A 1 92 ? 2.919 -2.903 -6.129 1.00 96.69 92 TYR A CA 1
ATOM 751 C C . TYR A 1 92 ? 4.439 -2.761 -6.279 1.00 96.69 92 TYR A C 1
ATOM 753 O O . TYR A 1 92 ? 4.923 -1.745 -6.776 1.00 96.69 92 TYR A O 1
ATOM 761 N N . ASP A 1 93 ? 5.190 -3.794 -5.905 1.00 94.38 93 ASP A N 1
ATOM 762 C CA . ASP A 1 93 ? 6.617 -3.901 -6.216 1.00 94.38 93 AS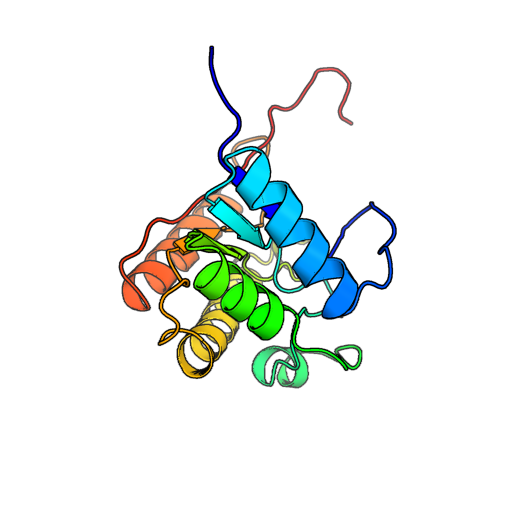P A CA 1
ATOM 763 C C . ASP A 1 93 ? 6.837 -5.069 -7.181 1.00 94.38 93 ASP A C 1
ATOM 765 O O . ASP A 1 93 ? 6.564 -6.232 -6.867 1.00 94.38 93 ASP A O 1
ATOM 769 N N . SER A 1 94 ? 7.337 -4.770 -8.382 1.00 92.50 94 SER A N 1
ATOM 770 C CA . SER A 1 94 ? 7.567 -5.808 -9.387 1.00 92.50 94 SER A CA 1
ATOM 771 C C . SER A 1 94 ? 8.668 -6.801 -9.023 1.00 92.50 94 SER A C 1
ATOM 773 O O . SER A 1 94 ? 8.749 -7.855 -9.660 1.00 92.50 94 SER A O 1
ATOM 775 N N . GLY A 1 95 ? 9.545 -6.458 -8.072 1.00 88.25 95 GLY A N 1
ATOM 776 C CA . GLY A 1 95 ? 10.755 -7.215 -7.751 1.00 88.25 95 GLY A CA 1
ATOM 777 C C . GLY A 1 95 ? 11.760 -7.280 -8.909 1.00 88.25 95 GLY A C 1
ATOM 778 O O . GLY A 1 95 ? 12.710 -8.060 -8.863 1.00 88.25 95 GLY A O 1
ATOM 779 N N . LYS A 1 96 ? 11.549 -6.500 -9.980 1.00 85.25 96 LYS A N 1
ATOM 780 C CA . LYS A 1 96 ? 12.319 -6.605 -11.221 1.00 85.25 96 LYS A CA 1
ATOM 781 C C . LYS A 1 96 ? 12.722 -5.254 -11.787 1.00 85.25 96 LYS A C 1
ATOM 783 O O . LYS A 1 96 ? 13.909 -5.042 -12.007 1.00 85.25 96 LYS A O 1
ATOM 788 N N . TYR A 1 97 ? 11.774 -4.384 -12.118 1.00 84.50 97 TYR A N 1
ATOM 789 C CA . TYR A 1 97 ? 12.072 -3.248 -12.988 1.00 84.50 97 TYR A CA 1
ATOM 790 C C . TYR A 1 97 ? 12.970 -2.230 -12.291 1.00 84.50 97 TYR A C 1
ATOM 792 O O . TYR A 1 97 ? 14.078 -1.983 -12.765 1.00 84.50 97 TYR A O 1
ATOM 800 N N . TRP A 1 98 ? 12.577 -1.733 -11.116 1.00 80.25 98 TRP A N 1
ATOM 801 C CA . TRP A 1 98 ? 13.371 -0.719 -10.414 1.00 80.25 98 TRP A CA 1
ATOM 802 C C . TRP A 1 98 ? 14.742 -1.229 -9.932 1.00 80.25 98 TRP A C 1
ATOM 804 O O . TRP A 1 98 ? 15.722 -0.486 -9.985 1.00 80.25 98 TRP A O 1
ATOM 814 N N . ILE A 1 99 ? 14.844 -2.511 -9.552 1.00 81.88 99 ILE A N 1
ATOM 815 C CA . ILE A 1 99 ? 16.114 -3.163 -9.173 1.00 81.88 99 ILE A CA 1
ATOM 816 C C . ILE A 1 99 ? 17.080 -3.221 -10.368 1.00 81.88 99 ILE A C 1
ATOM 818 O O . ILE A 1 99 ? 18.288 -3.068 -10.202 1.00 81.88 99 ILE A O 1
ATOM 822 N N . ASN A 1 100 ? 16.550 -3.387 -11.583 1.00 85.31 100 ASN A N 1
ATOM 823 C CA . ASN A 1 100 ? 17.328 -3.409 -12.823 1.00 85.31 100 ASN A CA 1
ATOM 824 C C . ASN A 1 100 ? 17.481 -2.021 -13.478 1.00 85.31 100 ASN A C 1
ATOM 826 O O . ASN A 1 100 ? 17.997 -1.928 -14.591 1.00 85.31 100 ASN A O 1
ATOM 830 N N . GLY A 1 101 ? 17.039 -0.947 -12.814 1.00 86.75 101 GLY A N 1
ATOM 831 C CA . GLY A 1 101 ? 17.119 0.424 -13.326 1.00 86.75 101 GLY A CA 1
ATOM 832 C C . GLY A 1 101 ? 16.048 0.803 -14.357 1.00 86.75 101 GLY A C 1
ATOM 833 O O . GLY A 1 101 ? 16.137 1.871 -14.960 1.00 86.75 101 GLY A O 1
ATOM 834 N N . ASP A 1 102 ? 15.028 -0.033 -14.558 1.00 91.88 102 ASP A N 1
ATOM 835 C CA . ASP A 1 102 ? 13.889 0.229 -15.446 1.00 91.88 102 ASP A CA 1
ATOM 836 C C . ASP A 1 102 ? 12.759 0.954 -14.693 1.00 91.88 102 ASP A C 1
ATOM 838 O O . ASP A 1 102 ? 11.677 0.434 -14.419 1.00 91.88 102 ASP A O 1
ATOM 842 N N . TYR A 1 103 ? 13.049 2.183 -14.281 1.00 92.50 103 TYR A N 1
ATOM 843 C CA . TYR A 1 103 ? 12.170 2.980 -13.424 1.00 92.50 103 TYR A CA 1
ATOM 844 C C . TYR A 1 103 ? 10.830 3.339 -14.085 1.00 92.50 103 TYR A C 1
ATOM 846 O O . TYR A 1 103 ? 9.797 3.357 -13.415 1.00 92.50 103 TYR A O 1
ATOM 854 N N . GLN A 1 104 ? 10.821 3.584 -15.400 1.00 92.75 104 GLN A N 1
ATOM 855 C CA . GLN A 1 104 ? 9.595 3.945 -16.116 1.00 92.75 104 GLN A CA 1
ATOM 856 C C . GLN A 1 104 ? 8.616 2.771 -16.175 1.00 92.75 104 GLN A C 1
ATOM 858 O O . GLN A 1 104 ? 7.427 2.960 -15.922 1.00 92.75 104 GLN A O 1
ATOM 863 N N . ALA A 1 105 ? 9.101 1.555 -16.452 1.00 93.50 105 ALA A N 1
ATOM 864 C CA . ALA A 1 105 ? 8.241 0.376 -16.469 1.00 93.50 105 ALA A CA 1
ATOM 865 C C . ALA A 1 105 ? 7.628 0.091 -15.088 1.00 93.50 105 ALA A C 1
ATOM 867 O O . ALA A 1 105 ? 6.458 -0.291 -15.011 1.00 93.50 105 ALA A O 1
ATOM 868 N N . GLU A 1 106 ? 8.385 0.316 -14.004 1.00 94.44 106 GLU A N 1
ATOM 869 C CA . GLU A 1 106 ? 7.871 0.208 -12.632 1.00 94.44 106 GLU A CA 1
ATOM 870 C C . GLU A 1 106 ? 6.736 1.209 -12.380 1.00 94.44 106 GLU A C 1
ATOM 872 O O . GLU A 1 106 ? 5.672 0.831 -11.878 1.00 94.44 106 GLU A O 1
ATOM 877 N N . ALA A 1 107 ? 6.952 2.474 -12.754 1.00 95.00 107 ALA A N 1
ATOM 878 C CA . ALA A 1 107 ? 5.977 3.538 -12.566 1.00 95.00 107 ALA A CA 1
ATOM 879 C C . ALA A 1 107 ? 4.708 3.287 -13.394 1.00 95.00 107 ALA A C 1
ATOM 881 O O . ALA A 1 107 ? 3.606 3.337 -12.856 1.00 95.00 107 ALA A O 1
ATOM 882 N N . ASP A 1 108 ? 4.837 2.962 -14.680 1.00 96.12 108 ASP A N 1
ATOM 883 C CA . ASP A 1 108 ? 3.693 2.759 -15.576 1.00 96.12 108 ASP A CA 1
ATOM 884 C C . ASP A 1 108 ? 2.842 1.551 -15.175 1.00 96.12 108 ASP A C 1
ATOM 886 O O . ASP A 1 108 ? 1.611 1.600 -15.247 1.00 96.12 108 ASP A O 1
ATOM 890 N N . LEU A 1 109 ? 3.482 0.471 -14.712 1.00 96.00 109 LEU A N 1
ATOM 891 C CA . LEU A 1 109 ? 2.770 -0.687 -14.184 1.00 96.00 109 LEU A CA 1
ATOM 892 C C . LEU A 1 109 ? 1.978 -0.326 -12.925 1.00 96.00 109 LEU A C 1
ATOM 894 O O . LEU A 1 109 ? 0.803 -0.679 -12.822 1.00 96.00 109 LEU A O 1
ATOM 898 N N . ASN A 1 110 ? 2.599 0.404 -11.998 1.00 97.25 110 ASN A N 1
ATOM 899 C CA . ASN A 1 110 ? 1.942 0.847 -10.774 1.00 97.25 110 ASN A CA 1
ATOM 900 C C . ASN A 1 110 ? 0.797 1.829 -11.040 1.00 97.25 110 ASN A C 1
ATOM 902 O O . ASN A 1 110 ? -0.245 1.703 -10.408 1.00 97.25 110 ASN A O 1
ATOM 906 N N . LYS A 1 111 ? 0.935 2.762 -11.992 1.00 98.12 111 LYS A N 1
ATOM 907 C CA . LYS A 1 111 ? -0.155 3.679 -12.382 1.00 98.12 111 LYS A CA 1
ATOM 908 C C . LYS A 1 111 ? -1.388 2.894 -12.834 1.00 98.12 111 LYS A C 1
ATOM 910 O O . LYS A 1 111 ? -2.458 3.061 -12.257 1.00 98.12 111 LYS A O 1
ATOM 915 N N . ALA A 1 112 ? -1.207 1.965 -13.776 1.00 98.12 112 ALA A N 1
ATOM 916 C CA . ALA A 1 112 ? -2.296 1.126 -14.274 1.00 98.12 112 ALA A CA 1
ATOM 917 C C . ALA A 1 112 ? -2.904 0.235 -13.175 1.00 98.12 112 ALA A C 1
ATOM 919 O O . ALA A 1 112 ? -4.115 0.041 -13.130 1.00 98.12 112 ALA A O 1
ATOM 920 N N . PHE A 1 113 ? -2.074 -0.310 -12.283 1.00 98.25 113 PHE A N 1
ATOM 921 C CA . PHE A 1 113 ? -2.543 -1.110 -11.153 1.00 98.25 113 PHE A CA 1
ATOM 922 C C . PHE A 1 113 ? -3.369 -0.271 -10.167 1.00 98.25 113 PHE A C 1
ATOM 924 O O . PHE A 1 113 ? -4.444 -0.690 -9.746 1.00 98.25 113 PHE A O 1
ATOM 931 N N . CYS A 1 114 ? -2.920 0.941 -9.846 1.00 98.38 114 CYS A N 1
ATOM 932 C CA . CYS A 1 114 ? -3.636 1.854 -8.959 1.00 98.38 114 CYS A CA 1
ATOM 933 C C . CYS A 1 114 ? -4.943 2.382 -9.573 1.00 98.38 114 CYS A C 1
ATOM 935 O O . CYS A 1 114 ? -5.889 2.635 -8.826 1.00 98.38 114 CYS A O 1
ATOM 937 N N . ASP A 1 115 ? -5.036 2.492 -10.903 1.00 98.69 115 ASP A N 1
ATOM 938 C CA . ASP A 1 115 ? -6.301 2.784 -11.593 1.00 98.69 115 ASP A CA 1
ATOM 939 C C . ASP A 1 115 ? -7.341 1.683 -11.322 1.00 98.69 115 ASP A C 1
ATOM 941 O O . ASP A 1 115 ? -8.469 1.979 -10.921 1.00 98.69 115 ASP A O 1
ATOM 945 N N . GLU A 1 116 ? -6.946 0.409 -11.447 1.00 98.56 116 GLU A N 1
ATOM 946 C CA . GLU A 1 116 ? -7.802 -0.742 -11.115 1.00 98.56 116 GLU A CA 1
ATOM 947 C C . GLU A 1 116 ? -8.206 -0.742 -9.630 1.00 98.56 116 GLU A C 1
ATOM 949 O O . GLU A 1 116 ? -9.368 -0.980 -9.296 1.00 98.56 116 GLU A O 1
ATOM 954 N N . VAL A 1 117 ? -7.268 -0.442 -8.727 1.00 98.50 117 VAL A N 1
ATOM 955 C CA . VAL A 1 117 ? -7.539 -0.350 -7.281 1.00 98.50 117 VAL A CA 1
ATOM 956 C C . VAL A 1 117 ? -8.575 0.730 -6.985 1.00 98.50 117 VAL A C 1
ATOM 958 O O . VAL A 1 117 ? -9.466 0.520 -6.161 1.00 98.50 117 VAL A O 1
ATOM 961 N N . MET A 1 118 ? -8.497 1.876 -7.657 1.00 98.38 118 MET A N 1
ATOM 962 C CA . MET A 1 118 ? -9.458 2.956 -7.460 1.00 98.38 118 MET A CA 1
ATOM 963 C C . MET A 1 118 ? -10.842 2.634 -7.998 1.00 98.38 118 MET A C 1
ATOM 965 O O . MET A 1 118 ? -11.826 2.956 -7.330 1.00 98.38 118 MET A O 1
ATOM 969 N N . GLU A 1 119 ? -10.928 1.974 -9.150 1.00 98.44 119 GLU A N 1
ATOM 970 C CA . GLU A 1 119 ? -12.200 1.489 -9.687 1.00 98.44 119 GLU A CA 1
ATOM 971 C C . GLU A 1 119 ? -12.865 0.500 -8.718 1.00 98.44 119 GLU A C 1
ATOM 973 O O . GLU A 1 119 ? -14.054 0.621 -8.416 1.00 98.44 119 GLU A O 1
ATOM 978 N N . ARG A 1 120 ? -12.086 -0.437 -8.164 1.00 98.31 120 ARG A N 1
ATOM 979 C CA . ARG A 1 120 ? -12.592 -1.485 -7.268 1.00 98.31 120 ARG A CA 1
ATOM 980 C C . ARG A 1 120 ? -12.913 -0.991 -5.862 1.00 98.31 120 ARG A C 1
ATOM 982 O O . ARG A 1 120 ? -13.983 -1.286 -5.342 1.00 98.31 120 ARG A O 1
ATOM 989 N N . TYR A 1 121 ? -12.001 -0.252 -5.236 1.00 98.56 121 TYR A N 1
ATOM 990 C CA . TYR A 1 121 ? -12.033 0.020 -3.794 1.00 98.56 121 TYR A CA 1
ATOM 991 C C . TYR A 1 121 ? -12.084 1.509 -3.447 1.00 98.56 121 TYR A C 1
ATOM 993 O O . TYR A 1 121 ? -12.279 1.862 -2.285 1.00 98.56 121 TYR A O 1
ATOM 1001 N N . GLY A 1 122 ? -11.945 2.410 -4.423 1.00 97.69 122 GLY A N 1
ATOM 1002 C CA . GLY A 1 122 ? -11.834 3.851 -4.174 1.00 97.69 122 GLY A CA 1
ATOM 1003 C C . GLY A 1 122 ? -13.033 4.468 -3.446 1.00 97.69 122 GLY A C 1
ATOM 1004 O O . GLY A 1 122 ? -12.878 5.469 -2.738 1.00 97.69 122 GLY A O 1
ATOM 1005 N N . HIS A 1 123 ? -14.206 3.843 -3.583 1.00 97.75 123 HIS A N 1
ATOM 1006 C CA . HIS A 1 123 ? -15.461 4.230 -2.939 1.00 97.75 123 HIS A CA 1
ATOM 1007 C C . HIS A 1 123 ? -15.558 3.819 -1.456 1.00 97.75 123 HIS A C 1
ATOM 1009 O O . H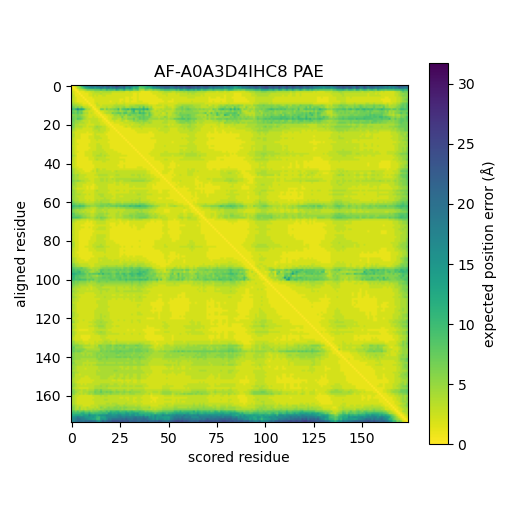IS A 1 123 ? -16.449 4.298 -0.755 1.00 97.75 123 HIS A O 1
ATOM 1015 N N . ARG A 1 124 ? -14.666 2.944 -0.970 1.00 98.38 124 ARG A N 1
ATOM 1016 C CA . ARG A 1 124 ? -14.668 2.445 0.414 1.00 98.38 124 ARG A CA 1
ATOM 1017 C C . ARG A 1 124 ? -14.319 3.571 1.384 1.00 98.38 124 ARG A C 1
ATOM 1019 O O . ARG A 1 124 ? -13.407 4.365 1.132 1.00 98.38 124 ARG A O 1
ATOM 1026 N N . LYS A 1 125 ? -15.040 3.645 2.506 1.00 98.00 125 LYS A N 1
ATOM 1027 C CA . LYS A 1 125 ? -14.935 4.748 3.475 1.00 98.00 125 LYS A CA 1
ATOM 1028 C C . LYS A 1 125 ? -13.588 4.728 4.194 1.00 98.00 125 LYS A C 1
ATOM 1030 O O . LYS A 1 125 ? -13.022 5.790 4.424 1.00 98.00 125 LYS A O 1
ATOM 1035 N N . ALA A 1 126 ? -13.078 3.539 4.521 1.00 98.44 126 ALA A N 1
ATOM 1036 C CA . ALA A 1 126 ? -11.788 3.399 5.196 1.00 98.44 126 ALA A CA 1
ATOM 1037 C C . ALA A 1 126 ? -10.583 3.696 4.290 1.00 98.44 126 ALA A C 1
ATOM 1039 O O . ALA A 1 126 ? -9.488 3.894 4.810 1.00 98.44 126 ALA A O 1
ATOM 1040 N N . PHE A 1 127 ? -10.748 3.745 2.959 1.00 98.62 127 PHE A N 1
ATOM 1041 C CA . PHE A 1 127 ? -9.646 4.041 2.041 1.00 98.62 127 PHE A CA 1
ATOM 1042 C C . PHE A 1 127 ? -9.207 5.501 2.199 1.00 98.62 127 PHE A C 1
ATOM 1044 O O . PHE A 1 127 ? -9.819 6.412 1.619 1.00 98.62 127 PHE A O 1
ATOM 1051 N N . ASN A 1 128 ? -8.119 5.708 2.941 1.00 98.44 128 ASN A N 1
ATOM 1052 C CA . ASN A 1 128 ? -7.715 7.020 3.435 1.00 98.44 128 ASN A CA 1
ATOM 1053 C C . ASN A 1 128 ? -6.281 7.418 3.066 1.00 98.44 128 ASN A C 1
ATOM 1055 O O . ASN A 1 128 ? -5.766 8.418 3.558 1.00 98.44 128 ASN A O 1
ATOM 1059 N N . GLY A 1 129 ? -5.631 6.672 2.177 1.00 98.38 129 GLY A N 1
ATOM 1060 C CA . GLY A 1 129 ? -4.349 7.084 1.632 1.00 98.38 129 GLY A CA 1
ATOM 1061 C C . GLY A 1 129 ? -3.601 5.982 0.919 1.00 98.38 129 GLY A C 1
ATOM 1062 O O . GLY A 1 129 ? -4.080 4.859 0.761 1.00 98.38 129 GLY A O 1
ATOM 1063 N N . TRP A 1 130 ? -2.402 6.347 0.498 1.00 98.69 130 TRP A N 1
ATOM 1064 C CA . TRP A 1 130 ? -1.493 5.487 -0.239 1.00 98.69 130 TRP A CA 1
ATOM 1065 C C . TRP A 1 130 ? -0.186 5.323 0.524 1.00 98.69 130 TRP A C 1
ATOM 1067 O O . TRP A 1 130 ? 0.239 6.224 1.249 1.00 98.69 130 TRP A O 1
ATOM 1077 N N . TYR A 1 131 ? 0.479 4.200 0.314 1.00 98.44 131 TYR A N 1
ATOM 1078 C CA . TYR A 1 131 ? 1.837 3.945 0.764 1.00 98.44 131 TYR A CA 1
ATOM 1079 C C . TYR A 1 131 ? 2.661 3.488 -0.440 1.00 98.44 131 TYR A C 1
ATOM 1081 O O . TYR A 1 131 ? 2.341 2.478 -1.063 1.00 98.44 131 TYR A O 1
ATOM 1089 N N . ILE A 1 132 ? 3.686 4.257 -0.813 1.00 97.56 132 ILE A N 1
ATOM 1090 C CA . ILE A 1 132 ? 4.604 3.840 -1.876 1.00 97.56 132 ILE A CA 1
ATOM 1091 C C . ILE A 1 132 ? 5.606 2.873 -1.248 1.00 97.56 132 ILE A C 1
ATOM 1093 O O . ILE A 1 132 ? 6.393 3.264 -0.387 1.00 97.56 132 ILE A O 1
ATOM 1097 N N . CYS A 1 133 ? 5.533 1.610 -1.663 1.00 95.50 133 CYS A N 1
ATOM 1098 C CA . CYS A 1 133 ? 6.217 0.491 -1.014 1.00 95.50 133 CYS A CA 1
ATOM 1099 C C . CYS A 1 133 ? 7.696 0.340 -1.384 1.00 95.50 133 CYS A C 1
ATOM 1101 O O . CYS A 1 133 ? 8.393 -0.478 -0.788 1.00 95.50 133 CYS A O 1
ATOM 1103 N N . HIS A 1 134 ? 8.183 1.082 -2.381 1.00 93.50 134 HIS A N 1
ATOM 1104 C CA . HIS A 1 134 ? 9.593 1.063 -2.752 1.00 93.50 134 HIS A CA 1
ATOM 1105 C C . HIS A 1 134 ? 10.394 1.783 -1.671 1.00 93.50 134 HIS A C 1
ATOM 1107 O O . HIS A 1 134 ? 10.249 2.987 -1.490 1.00 93.50 134 HIS A O 1
ATOM 1113 N N . GLU A 1 135 ? 11.229 1.055 -0.937 1.00 89.00 135 GLU A N 1
ATOM 1114 C CA . GLU A 1 135 ? 12.046 1.624 0.132 1.00 89.00 135 GLU A CA 1
ATOM 1115 C C . GLU A 1 135 ? 13.474 1.885 -0.358 1.00 89.00 135 GLU A C 1
ATOM 1117 O O . GLU A 1 135 ? 14.138 1.006 -0.907 1.00 89.00 135 GLU A O 1
ATOM 1122 N N . ILE A 1 136 ? 13.976 3.100 -0.123 1.00 90.06 136 ILE A N 1
ATOM 1123 C CA . ILE A 1 136 ? 15.364 3.480 -0.414 1.00 90.06 136 ILE A CA 1
ATOM 1124 C C . ILE A 1 136 ? 16.051 3.974 0.857 1.00 90.06 136 ILE A C 1
ATOM 1126 O O . ILE A 1 136 ? 15.410 4.556 1.732 1.00 90.06 136 ILE A O 1
ATOM 1130 N N . ASN A 1 137 ? 17.369 3.792 0.934 1.00 88.19 137 ASN A N 1
ATOM 1131 C CA . ASN A 1 137 ? 18.189 4.275 2.053 1.00 88.19 137 ASN A CA 1
ATOM 1132 C C . ASN A 1 137 ? 19.129 5.428 1.714 1.00 88.19 137 ASN A C 1
ATOM 1134 O O . ASN A 1 137 ? 19.735 6.037 2.595 1.00 88.19 137 ASN A O 1
ATOM 1138 N N . THR A 1 138 ? 19.290 5.689 0.426 1.00 88.06 138 THR A N 1
ATOM 1139 C CA . THR A 1 138 ? 20.181 6.692 -0.130 1.00 88.06 138 THR A CA 1
ATOM 1140 C C . THR A 1 138 ? 19.526 7.272 -1.369 1.00 88.06 138 THR A C 1
ATOM 1142 O O . THR A 1 138 ? 18.644 6.664 -1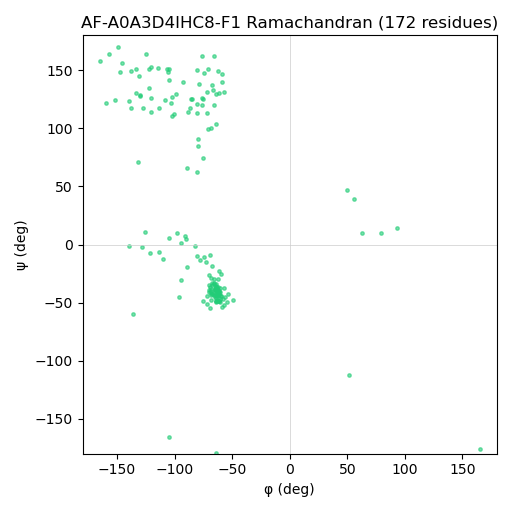.978 1.00 88.06 138 THR A O 1
ATOM 1145 N N . PHE A 1 139 ? 19.932 8.487 -1.718 1.00 90.31 139 PHE A N 1
ATOM 1146 C CA . PHE A 1 139 ? 19.395 9.178 -2.876 1.00 90.31 139 PHE A CA 1
ATOM 1147 C C . PHE A 1 139 ? 19.680 8.400 -4.169 1.00 90.31 139 PHE A C 1
ATOM 1149 O O . PHE A 1 139 ? 20.821 8.027 -4.443 1.00 90.31 139 PHE A O 1
ATOM 1156 N N . ASN A 1 140 ? 18.643 8.207 -4.983 1.00 91.06 140 ASN A N 1
ATOM 1157 C CA . ASN A 1 140 ? 18.732 7.603 -6.306 1.00 91.06 140 ASN A CA 1
ATOM 1158 C C . ASN A 1 140 ? 17.843 8.398 -7.275 1.00 91.06 140 ASN A C 1
ATOM 1160 O O . ASN A 1 140 ? 16.629 8.441 -7.097 1.00 91.06 140 ASN A O 1
ATOM 1164 N N . ASN A 1 141 ? 18.449 9.002 -8.305 1.00 92.00 141 ASN A N 1
ATOM 1165 C CA . ASN A 1 141 ? 17.745 9.832 -9.295 1.00 92.00 141 ASN A CA 1
ATOM 1166 C C . ASN A 1 141 ? 16.558 9.113 -9.951 1.00 92.00 141 ASN A C 1
ATOM 1168 O O . ASN A 1 141 ? 15.498 9.703 -10.124 1.00 92.00 141 ASN A O 1
ATOM 1172 N N . GLY A 1 142 ? 16.730 7.842 -10.311 1.00 91.06 142 GLY A N 1
ATOM 1173 C CA . GLY A 1 142 ? 15.682 7.065 -10.960 1.00 91.06 142 GLY A CA 1
ATOM 1174 C C . GLY A 1 142 ? 14.505 6.777 -10.035 1.00 91.06 142 GLY A C 1
ATOM 1175 O O . GLY A 1 142 ? 13.359 6.946 -10.433 1.00 91.06 142 GLY A O 1
ATOM 1176 N N . MET A 1 143 ? 14.774 6.443 -8.771 1.00 92.12 143 MET A N 1
ATOM 1177 C CA . MET A 1 143 ? 13.713 6.257 -7.776 1.00 92.12 143 MET A CA 1
ATOM 1178 C C . MET A 1 143 ? 12.990 7.551 -7.423 1.00 92.12 143 MET A C 1
ATOM 1180 O O . MET A 1 143 ? 11.785 7.519 -7.187 1.00 92.12 143 MET A O 1
ATOM 1184 N N . MET A 1 144 ? 13.683 8.692 -7.439 1.00 93.50 144 MET A N 1
ATOM 1185 C CA . MET A 1 144 ? 13.009 9.983 -7.299 1.00 93.50 144 MET A CA 1
ATOM 1186 C C . MET A 1 144 ? 12.017 10.216 -8.439 1.00 93.50 144 MET A C 1
ATOM 1188 O O . MET A 1 144 ? 10.896 10.638 -8.168 1.00 93.50 144 MET A O 1
ATOM 1192 N N . GLN A 1 145 ? 12.372 9.847 -9.676 1.00 92.56 145 GLN A N 1
ATOM 1193 C CA . GLN A 1 145 ? 11.435 9.907 -10.800 1.00 92.56 145 GLN A CA 1
ATOM 1194 C C . GLN A 1 145 ? 10.225 8.991 -10.575 1.00 92.56 145 GLN A C 1
ATOM 1196 O O . GLN A 1 145 ? 9.098 9.422 -10.794 1.00 92.56 145 GLN A O 1
ATOM 1201 N N . VAL A 1 146 ? 10.428 7.761 -10.080 1.00 93.44 146 VAL A N 1
ATOM 1202 C CA . VAL A 1 146 ? 9.315 6.855 -9.725 1.00 93.44 146 VAL A CA 1
ATOM 1203 C C . VAL A 1 146 ? 8.399 7.498 -8.684 1.00 93.44 146 VAL A C 1
ATOM 1205 O O . VAL A 1 146 ? 7.181 7.491 -8.856 1.00 93.44 146 VAL A O 1
ATOM 1208 N N . TYR A 1 147 ? 8.952 8.081 -7.618 1.00 95.06 147 TYR A N 1
ATOM 1209 C CA . TYR A 1 147 ? 8.156 8.740 -6.582 1.00 95.06 147 TYR A CA 1
ATOM 1210 C C . TYR A 1 147 ? 7.375 9.941 -7.108 1.00 95.06 147 TYR A C 1
ATOM 1212 O O . TYR A 1 147 ? 6.206 10.101 -6.758 1.00 95.06 147 TYR A O 1
ATOM 1220 N N . GLU A 1 148 ? 7.985 10.789 -7.933 1.00 95.50 148 GLU A N 1
ATOM 1221 C CA . GLU A 1 148 ? 7.316 11.951 -8.524 1.00 95.50 148 GLU A CA 1
ATOM 1222 C C . GLU A 1 148 ? 6.173 11.525 -9.451 1.00 95.50 148 GLU A C 1
ATOM 1224 O O . GLU A 1 148 ? 5.038 11.987 -9.291 1.00 95.50 148 GLU A O 1
ATOM 1229 N N . ASP A 1 149 ? 6.443 10.579 -10.349 1.00 96.06 149 ASP A N 1
ATOM 1230 C CA . ASP A 1 149 ? 5.467 10.031 -11.287 1.00 96.06 149 ASP A CA 1
ATOM 1231 C C . ASP A 1 149 ? 4.287 9.368 -10.572 1.00 96.06 149 ASP A C 1
ATOM 1233 O O . ASP A 1 149 ? 3.124 9.644 -10.886 1.00 96.06 149 ASP A O 1
ATOM 1237 N N . LEU A 1 150 ? 4.577 8.491 -9.605 1.00 96.19 150 LEU A N 1
ATOM 1238 C CA . LEU A 1 150 ? 3.548 7.783 -8.853 1.00 96.19 150 LEU A CA 1
ATOM 1239 C C . LEU A 1 150 ? 2.773 8.734 -7.957 1.00 96.19 150 LEU A C 1
ATOM 1241 O O . LEU A 1 150 ? 1.548 8.727 -7.993 1.00 96.19 150 LEU A O 1
ATOM 1245 N N . SER A 1 151 ? 3.441 9.591 -7.186 1.00 96.88 151 SER A N 1
ATOM 1246 C CA . SER A 1 151 ? 2.733 10.504 -6.286 1.00 96.88 151 SER A CA 1
ATOM 1247 C C . SER A 1 151 ? 1.824 11.476 -7.041 1.00 96.88 151 SER A C 1
ATOM 1249 O O . SER A 1 151 ? 0.717 11.749 -6.575 1.00 96.88 151 SER A O 1
ATOM 1251 N N . THR A 1 152 ? 2.236 11.944 -8.223 1.00 97.81 152 THR A N 1
ATOM 1252 C CA . THR A 1 152 ? 1.396 12.779 -9.094 1.00 97.81 152 THR A CA 1
ATOM 1253 C C . THR A 1 152 ? 0.148 12.022 -9.540 1.00 97.81 152 THR A C 1
ATOM 1255 O O . THR A 1 152 ? -0.966 12.533 -9.398 1.00 97.81 152 THR A O 1
ATOM 1258 N N . HIS A 1 153 ? 0.314 10.785 -10.013 1.00 98.25 153 HIS A N 1
ATOM 1259 C CA . HIS A 1 153 ? -0.797 9.936 -10.448 1.00 98.25 153 HIS A CA 1
ATOM 1260 C C . HIS A 1 153 ? -1.770 9.615 -9.306 1.00 98.25 153 HIS A C 1
ATOM 1262 O O . HIS A 1 153 ? -2.974 9.838 -9.422 1.00 98.25 153 HIS A O 1
ATOM 1268 N N . LEU A 1 154 ? -1.246 9.180 -8.158 1.00 98.12 154 LEU A N 1
ATOM 1269 C CA . LEU A 1 154 ? -2.031 8.821 -6.974 1.00 98.12 154 LEU A CA 1
ATOM 1270 C C . LEU A 1 154 ? -2.850 10.005 -6.432 1.00 98.12 154 LEU A C 1
ATOM 1272 O O . LEU A 1 154 ? -4.000 9.824 -6.029 1.00 98.12 154 LEU A O 1
ATOM 1276 N N . ARG A 1 155 ? -2.299 11.228 -6.466 1.00 97.06 155 ARG A N 1
ATOM 1277 C CA . ARG A 1 155 ? -3.046 12.450 -6.110 1.00 97.06 155 ARG A CA 1
ATOM 1278 C C . ARG A 1 155 ? -4.160 12.766 -7.104 1.00 97.06 155 ARG A C 1
ATOM 1280 O O . ARG A 1 155 ? -5.199 13.273 -6.684 1.00 97.06 155 ARG A O 1
ATOM 1287 N N . GLY A 1 156 ? -3.943 12.486 -8.391 1.00 97.69 156 GLY A N 1
ATOM 1288 C CA . GLY A 1 156 ? -4.960 12.628 -9.435 1.00 97.69 156 GLY A CA 1
ATOM 1289 C C . GLY A 1 156 ? -6.124 11.651 -9.258 1.00 97.69 156 GLY A C 1
ATOM 1290 O O . GLY A 1 156 ? -7.271 12.011 -9.505 1.00 97.69 156 GLY A O 1
ATOM 1291 N N . LEU A 1 157 ? -5.830 10.451 -8.759 1.00 97.69 157 LEU A N 1
ATOM 1292 C CA . LEU A 1 157 ? -6.802 9.403 -8.464 1.00 97.69 157 LEU A CA 1
ATOM 1293 C C . LEU A 1 157 ? -7.671 9.698 -7.234 1.00 97.69 157 LEU A C 1
ATOM 1295 O O . LEU A 1 157 ? -8.899 9.612 -7.288 1.00 97.69 157 LEU A O 1
ATOM 1299 N N . LYS A 1 158 ? -7.041 10.032 -6.104 1.00 95.12 158 LYS A N 1
ATOM 1300 C CA . LYS A 1 158 ? -7.734 10.405 -4.865 1.00 95.12 158 LYS A CA 1
ATOM 1301 C C . LYS A 1 158 ? -6.840 11.341 -4.065 1.00 95.12 158 LYS A C 1
ATOM 1303 O O . LYS A 1 158 ? -5.716 10.985 -3.720 1.00 95.12 158 LYS A O 1
ATOM 1308 N N . GLN A 1 159 ? -7.349 12.523 -3.721 1.00 94.75 159 GLN A N 1
ATOM 1309 C CA . GLN A 1 159 ? -6.605 13.514 -2.937 1.00 94.75 159 GLN A CA 1
ATOM 1310 C C . GLN A 1 159 ? -6.528 13.109 -1.457 1.00 94.75 159 GLN A C 1
ATOM 1312 O O . GLN A 1 159 ? -7.222 13.661 -0.609 1.00 94.75 159 GLN A O 1
ATOM 1317 N N . GLN A 1 160 ? -5.694 12.114 -1.162 1.00 95.94 160 GLN A N 1
ATOM 1318 C CA . GLN A 1 160 ? -5.425 11.596 0.178 1.00 95.94 160 GLN A CA 1
ATOM 1319 C C . GLN A 1 160 ? -3.919 11.637 0.485 1.00 95.94 160 GLN A C 1
ATOM 1321 O O . GLN A 1 160 ? -3.106 11.810 -0.434 1.00 95.94 160 GLN A O 1
ATOM 1326 N N . PRO A 1 161 ? -3.509 11.511 1.760 1.00 98.12 161 PRO A N 1
ATOM 1327 C CA . PRO A 1 161 ? -2.100 11.445 2.117 1.00 98.12 161 PRO A CA 1
ATOM 1328 C C . PRO A 1 161 ? -1.383 10.271 1.436 1.00 98.12 161 PRO A C 1
ATOM 1330 O O . PRO A 1 161 ? -1.952 9.198 1.228 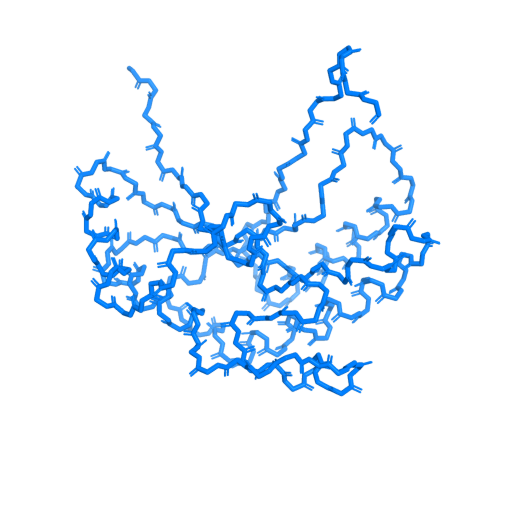1.00 98.12 161 PRO A O 1
ATOM 1333 N N . ILE A 1 162 ? -0.110 10.493 1.114 1.00 98.25 162 ILE A N 1
ATOM 1334 C CA . ILE A 1 162 ? 0.794 9.494 0.543 1.00 98.25 162 ILE A CA 1
ATOM 1335 C C . ILE A 1 162 ? 1.959 9.346 1.514 1.00 98.25 162 ILE A C 1
ATOM 1337 O O . ILE A 1 162 ? 2.576 10.344 1.889 1.00 98.25 162 ILE A O 1
ATOM 1341 N N . LEU A 1 163 ? 2.228 8.114 1.928 1.00 97.81 163 LEU A N 1
ATOM 1342 C CA . LEU A 1 163 ? 3.280 7.759 2.867 1.00 97.81 163 LEU A CA 1
ATOM 1343 C C . LEU A 1 163 ? 4.442 7.075 2.140 1.00 97.81 163 LEU A C 1
ATOM 1345 O O . LEU A 1 163 ? 4.247 6.381 1.143 1.00 97.81 163 LEU A O 1
ATOM 1349 N N . ILE A 1 164 ? 5.639 7.248 2.695 1.00 96.50 164 ILE A N 1
ATOM 1350 C CA . ILE A 1 164 ? 6.845 6.471 2.396 1.00 96.50 164 ILE A CA 1
ATOM 1351 C C . ILE A 1 164 ? 7.492 6.081 3.725 1.00 96.50 164 ILE A C 1
ATOM 1353 O O . ILE A 1 164 ? 7.363 6.814 4.707 1.00 96.50 164 ILE A O 1
ATOM 1357 N N . SER A 1 165 ? 8.196 4.952 3.759 1.00 95.56 165 SER A N 1
ATOM 1358 C CA . SER A 1 165 ? 8.928 4.489 4.946 1.00 95.56 165 SER A CA 1
ATOM 1359 C C . SER A 1 165 ? 10.355 4.087 4.563 1.00 95.56 165 SER A C 1
ATOM 1361 O O . SER A 1 165 ? 10.667 2.903 4.523 1.00 95.56 165 SER A O 1
ATOM 1363 N N . PRO A 1 166 ? 11.230 5.052 4.221 1.00 93.19 166 PRO A N 1
ATOM 1364 C CA . PRO A 1 166 ? 12.629 4.756 3.934 1.00 93.19 166 PRO A CA 1
ATOM 1365 C C . PRO A 1 166 ? 13.353 4.263 5.193 1.00 93.19 166 PRO A C 1
ATOM 1367 O O . PRO A 1 166 ? 12.936 4.533 6.321 1.00 93.19 166 PRO A O 1
ATOM 1370 N N . TYR A 1 167 ? 14.500 3.619 5.000 1.00 89.75 167 TYR A N 1
ATOM 1371 C CA . TYR A 1 167 ? 15.358 3.171 6.095 1.00 89.75 167 TYR A CA 1
ATOM 1372 C C . TYR A 1 167 ? 16.699 3.904 6.083 1.00 89.75 167 TYR A C 1
ATOM 1374 O O . TYR A 1 167 ? 17.192 4.342 5.049 1.00 89.75 167 TYR A O 1
ATOM 1382 N N . ILE A 1 168 ? 17.319 4.053 7.250 1.00 89.81 168 ILE A N 1
ATOM 1383 C CA . ILE A 1 168 ? 18.646 4.667 7.360 1.00 89.81 168 ILE A CA 1
ATOM 1384 C C . ILE A 1 168 ? 19.689 3.580 7.108 1.00 89.81 168 ILE A C 1
ATOM 1386 O O . ILE A 1 168 ? 19.688 2.566 7.808 1.00 89.81 168 ILE A O 1
ATOM 1390 N N . LYS A 1 169 ? 20.604 3.795 6.149 1.00 85.50 169 LYS A N 1
ATOM 1391 C CA . LYS A 1 169 ? 21.709 2.857 5.907 1.00 85.50 169 LYS A CA 1
ATOM 1392 C C . LYS A 1 169 ? 22.630 2.809 7.128 1.00 85.50 169 LYS A C 1
ATOM 1394 O O . LYS A 1 169 ? 23.421 3.723 7.362 1.00 85.50 169 LYS A O 1
ATOM 1399 N N . GLY A 1 170 ? 22.511 1.739 7.908 1.00 83.81 170 GLY A N 1
ATOM 1400 C CA . GLY A 1 170 ? 23.359 1.486 9.068 1.00 83.81 170 GLY A CA 1
ATOM 1401 C C . GLY A 1 170 ? 24.750 0.981 8.674 1.00 83.81 170 GLY A C 1
ATOM 1402 O O . GLY A 1 170 ? 24.957 0.468 7.578 1.00 83.81 170 GLY A O 1
ATOM 1403 N N . VAL A 1 171 ? 25.706 1.068 9.604 1.00 83.44 171 VAL A N 1
ATOM 1404 C CA . VAL A 1 171 ? 27.119 0.685 9.385 1.00 83.44 171 VAL A CA 1
ATOM 1405 C C . VAL A 1 171 ? 27.294 -0.803 9.028 1.00 83.44 171 VAL A C 1
ATOM 1407 O O . VAL A 1 171 ? 28.287 -1.175 8.415 1.00 83.44 171 VAL A O 1
ATOM 1410 N N . LEU A 1 172 ? 26.330 -1.653 9.397 1.00 73.88 172 LEU A N 1
ATOM 1411 C CA . LEU A 1 172 ? 26.367 -3.108 9.200 1.00 73.88 172 LEU A CA 1
ATOM 1412 C C . LEU A 1 172 ? 25.461 -3.609 8.059 1.00 73.88 172 LEU A C 1
ATOM 1414 O O . LEU A 1 172 ? 25.322 -4.817 7.891 1.00 73.88 172 LEU A O 1
ATOM 1418 N N . GLN A 1 173 ? 24.825 -2.715 7.294 1.00 64.88 173 GLN A N 1
ATOM 1419 C CA . GLN A 1 173 ? 24.054 -3.101 6.108 1.00 64.88 173 GLN A CA 1
ATOM 1420 C C . GLN A 1 173 ? 24.971 -3.137 4.879 1.00 64.88 173 GLN A C 1
ATOM 1422 O O . GLN A 1 173 ? 25.492 -2.096 4.461 1.00 64.88 173 GLN A O 1
ATOM 1427 N N . PHE A 1 174 ? 25.157 -4.342 4.334 1.00 57.59 174 PHE A N 1
ATOM 1428 C CA . PHE A 1 174 ? 25.917 -4.617 3.112 1.00 57.59 174 PHE A CA 1
ATOM 1429 C C . PHE A 1 174 ? 25.061 -4.372 1.870 1.00 57.59 174 PHE A C 1
ATOM 1431 O O . PHE A 1 174 ? 23.895 -4.823 1.872 1.00 57.59 174 PHE A O 1
#

Radius of gyration: 16.05 Å; Cα contacts (8 Å, |Δi|>4): 267; chains: 1; bounding box: 43×32×45 Å

Solvent-accessible surface area (backbone atoms only — not comparable to full-atom values): 9859 Å² total; per-residue (Å²): 132,93,76,74,37,63,47,74,42,77,44,53,54,91,86,61,82,81,86,83,71,53,70,73,52,50,52,52,50,52,52,52,38,46,75,70,54,37,42,33,42,28,37,47,13,43,17,43,56,48,45,46,37,39,80,52,67,60,54,50,76,74,41,86,53,58,90,45,92,56,52,49,60,60,50,51,44,52,50,21,49,76,62,71,20,40,31,25,48,13,37,63,42,63,84,46,35,57,84,71,69,37,30,64,63,44,33,55,52,39,52,55,43,50,52,54,46,41,73,74,47,55,84,43,85,19,62,54,30,36,26,53,54,80,65,50,58,65,94,48,75,56,59,50,49,30,50,54,57,41,54,54,50,49,44,73,76,47,88,51,58,75,45,75,72,61,52,78,77,50,98,85,68,130

Nearest PDB structures (foldseek):
  4h41-assembly1_B  TM=9.589E-01  e=3.450E-18  Bacteroides thetaiotaomicron VPI-5482
  4h41-assembly1_C  TM=9.590E-01  e=1.337E-17  Bacteroides thetaiotaomicron VPI-5482
  4h41-assembly1_A  TM=9.590E-01  e=2.239E-17  Bacteroides thetaiotaomicron VPI-5482
  6ncw-assembly1_A  TM=7.297E-01  e=3.560E-03  Eisenbergiella tayi
  6ncx-assembly1_C  TM=7.291E-01  e=5.964E-03  Eisenbergiella tayi

pLDDT: mean 94.0, std 6.78, range [57.59, 98.81]

Mean predicted aligned error: 3.54 Å

Foldseek 3Di:
DDADQEDEDQPVPDPDDDPPDDLVVLLVVLVVSLVRRHQEYEHLEQEEAQEGLDDFPLVVVVDNHDDDPDNVVVSVLVSSVVSNHAYAYEFHDNNPCVVVVNLVVRLVSRLVRVVVVCVVPVPRPNHAYYEHNDADQDDDPSVVVSCVSNVVSRCVSPVHDYHYDYDHDDPPDD

Secondary structure (DSSP, 8-state):
-----EEEE-TT-SSSPP----HHHHHHHHHHHHHTT--EEEES-SEETTEESS--HHHHHHS-PPP--S-HHHHHHHHHHHTT-EEEEE-EE-SSTGGGT-HHHHHHHHHHHHHHHHHHHTT-TTEEEEE-----SS--HHHHHHHHHHHHHHHHH----EE-------TT--